Protein AF-A0AAV7GAG2-F1 (afdb_monomer_lite)

Organism: Dendrobium chrysotoxum (NCBI:txid161865)

Structure (mmCIF, N/CA/C/O backbone):
data_AF-A0AAV7GAG2-F1
#
_entry.id   AF-A0AAV7GAG2-F1
#
loop_
_atom_site.group_PDB
_atom_site.id
_atom_site.type_symbol
_atom_site.label_atom_id
_atom_site.label_alt_id
_atom_site.label_comp_id
_at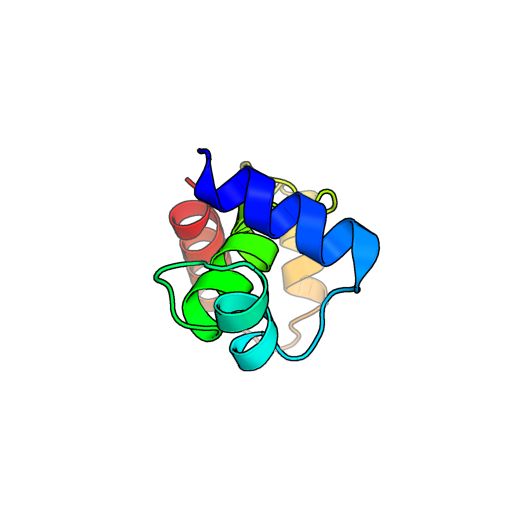om_site.label_asym_id
_atom_site.label_entity_id
_atom_site.label_seq_id
_atom_site.pdbx_PDB_ins_code
_atom_site.Cartn_x
_atom_site.Cartn_y
_atom_site.Cartn_z
_atom_site.occupancy
_atom_site.B_iso_or_equiv
_atom_site.auth_seq_id
_atom_site.auth_comp_id
_atom_site.auth_asym_id
_atom_site.auth_atom_id
_atom_site.pdbx_PDB_model_num
ATOM 1 N N . MET A 1 1 ? 3.440 12.308 -4.849 1.00 73.44 1 MET A N 1
ATOM 2 C CA . MET A 1 1 ? 2.201 11.885 -5.543 1.00 73.44 1 MET A CA 1
ATOM 3 C C . MET A 1 1 ? 2.502 11.236 -6.880 1.00 73.44 1 MET A C 1
ATOM 5 O O . MET A 1 1 ? 1.952 10.178 -7.135 1.00 73.44 1 MET A O 1
ATOM 9 N N . GLU A 1 2 ? 3.403 11.794 -7.686 1.00 85.94 2 GLU A N 1
ATOM 10 C CA . GLU A 1 2 ? 3.778 11.234 -8.993 1.00 85.94 2 GLU A CA 1
ATOM 11 C C . GLU A 1 2 ? 4.258 9.769 -8.931 1.00 85.94 2 GLU A C 1
ATOM 13 O O . GLU A 1 2 ? 3.699 8.915 -9.612 1.00 85.94 2 GLU A O 1
ATOM 18 N N . GLU A 1 3 ? 5.170 9.429 -8.007 1.00 88.50 3 GLU A N 1
ATOM 19 C CA . GLU A 1 3 ? 5.607 8.034 -7.787 1.00 88.50 3 GLU A CA 1
ATOM 20 C C . GLU A 1 3 ? 4.449 7.072 -7.451 1.00 88.50 3 GLU A C 1
ATOM 22 O O . GLU A 1 3 ? 4.501 5.893 -7.798 1.00 88.50 3 GLU A O 1
ATOM 27 N N . ASN A 1 4 ? 3.387 7.557 -6.793 1.00 92.50 4 ASN A N 1
ATOM 28 C CA . ASN A 1 4 ? 2.228 6.724 -6.467 1.00 92.50 4 ASN A CA 1
ATOM 29 C C . ASN A 1 4 ? 1.407 6.411 -7.719 1.00 92.50 4 ASN A C 1
ATOM 31 O O . ASN A 1 4 ? 0.960 5.280 -7.871 1.00 92.50 4 ASN A O 1
ATOM 35 N N . LEU A 1 5 ? 1.216 7.391 -8.608 1.00 94.19 5 LEU A N 1
ATOM 36 C CA . LEU A 1 5 ? 0.495 7.193 -9.867 1.00 94.19 5 LEU A CA 1
ATOM 37 C C . LEU A 1 5 ? 1.244 6.223 -10.780 1.00 94.19 5 LEU A C 1
ATOM 39 O O . LEU A 1 5 ? 0.627 5.332 -11.355 1.00 94.19 5 LEU A O 1
ATOM 43 N N . ILE A 1 6 ? 2.572 6.338 -10.840 1.00 94.19 6 ILE A N 1
ATOM 44 C CA . ILE A 1 6 ? 3.433 5.393 -11.560 1.00 94.19 6 ILE A CA 1
ATOM 45 C C . ILE A 1 6 ? 3.244 3.973 -11.008 1.00 94.19 6 ILE A C 1
ATOM 47 O O . ILE A 1 6 ? 3.025 3.035 -11.772 1.00 94.19 6 ILE A O 1
ATOM 51 N N . LEU A 1 7 ? 3.271 3.818 -9.679 1.00 93.88 7 LEU A N 1
ATOM 52 C CA . LEU A 1 7 ? 3.063 2.533 -9.012 1.00 93.88 7 LEU A CA 1
ATOM 53 C C . LEU A 1 7 ? 1.664 1.954 -9.289 1.00 93.88 7 LEU A C 1
ATOM 55 O O . LEU A 1 7 ? 1.559 0.783 -9.644 1.00 93.88 7 LEU A O 1
ATOM 59 N N . ILE A 1 8 ? 0.607 2.768 -9.175 1.00 94.50 8 ILE A N 1
ATOM 60 C CA . ILE A 1 8 ? -0.780 2.368 -9.469 1.00 94.50 8 ILE A CA 1
ATOM 61 C C . ILE A 1 8 ? -0.909 1.913 -10.924 1.00 94.50 8 ILE A C 1
ATOM 63 O O . ILE A 1 8 ? -1.409 0.820 -11.180 1.00 94.50 8 ILE A O 1
ATOM 67 N N . ASN A 1 9 ? -0.435 2.725 -11.872 1.00 94.19 9 ASN A N 1
ATOM 68 C CA . ASN A 1 9 ? -0.556 2.429 -13.295 1.00 94.19 9 ASN A CA 1
ATOM 69 C C . ASN A 1 9 ? 0.215 1.158 -13.669 1.00 94.19 9 ASN A C 1
ATOM 71 O O . ASN A 1 9 ? -0.307 0.297 -14.372 1.00 94.19 9 ASN A O 1
ATOM 75 N N . TYR A 1 10 ? 1.436 0.990 -13.160 1.00 93.88 10 TYR A N 1
ATOM 76 C CA . TYR A 1 10 ? 2.209 -0.222 -13.418 1.00 93.88 10 TYR A CA 1
ATOM 77 C C . TYR A 1 10 ? 1.481 -1.474 -12.906 1.00 93.88 10 TYR A C 1
ATOM 79 O O . TYR A 1 10 ? 1.376 -2.470 -13.620 1.00 93.88 10 TYR A O 1
ATOM 87 N N . ILE A 1 11 ? 0.939 -1.431 -11.685 1.00 93.88 11 ILE A N 1
ATOM 88 C CA . ILE A 1 11 ? 0.207 -2.565 -11.101 1.00 93.88 11 ILE A CA 1
ATOM 89 C C . ILE A 1 11 ? -1.072 -2.862 -11.883 1.00 93.88 11 ILE A C 1
ATOM 91 O O . ILE A 1 11 ? -1.357 -4.031 -12.129 1.00 93.88 11 ILE A O 1
ATOM 95 N N . ALA A 1 12 ? -1.803 -1.838 -12.324 1.00 93.56 12 ALA A N 1
ATOM 96 C CA . ALA A 1 12 ? -3.001 -2.018 -13.141 1.00 93.56 12 ALA A CA 1
ATOM 97 C C . ALA A 1 12 ? -2.711 -2.777 -14.451 1.00 93.56 12 ALA A C 1
ATOM 99 O O . ALA A 1 12 ? -3.534 -3.575 -14.886 1.00 93.56 12 ALA A O 1
ATOM 100 N N . ASN A 1 13 ? -1.527 -2.580 -15.045 1.00 93.56 13 ASN A N 1
ATOM 101 C CA . ASN A 1 13 ? -1.132 -3.229 -16.299 1.00 93.56 13 ASN A CA 1
ATOM 102 C C . ASN A 1 13 ? -0.440 -4.596 -16.114 1.00 93.56 13 ASN A C 1
ATOM 104 O O . ASN A 1 13 ? -0.505 -5.443 -17.002 1.00 93.56 13 ASN A O 1
ATOM 108 N N . HIS A 1 14 ? 0.246 -4.830 -14.988 1.00 91.69 14 HIS A N 1
ATOM 109 C CA . HIS A 1 14 ? 1.130 -5.998 -14.811 1.00 91.69 14 HIS A CA 1
ATOM 110 C C . HIS A 1 14 ? 0.789 -6.908 -13.620 1.00 91.69 14 HIS A C 1
ATOM 112 O O . HIS A 1 14 ? 1.387 -7.988 -13.482 1.00 91.69 14 HIS A O 1
ATOM 118 N N . GLY A 1 15 ? -0.152 -6.486 -12.774 1.00 90.50 15 GLY A N 1
ATOM 119 C CA . GLY A 1 15 ? -0.558 -7.157 -11.545 1.00 90.50 15 GLY A CA 1
ATOM 120 C C . GLY A 1 15 ? 0.373 -6.914 -10.351 1.00 90.50 15 GLY A C 1
ATOM 121 O O . GLY A 1 15 ? 1.481 -6.386 -10.460 1.00 90.50 15 GLY A O 1
ATOM 122 N N . GLU A 1 16 ? -0.085 -7.343 -9.176 1.00 90.62 16 GLU A N 1
ATOM 123 C CA . GLU A 1 16 ? 0.609 -7.197 -7.891 1.00 90.62 16 GLU A CA 1
ATOM 124 C C . GLU A 1 16 ? 1.679 -8.284 -7.688 1.00 90.62 16 GLU A C 1
ATOM 126 O O . GLU A 1 16 ? 1.522 -9.200 -6.879 1.00 90.62 16 GLU A O 1
ATOM 131 N N . ARG A 1 17 ? 2.785 -8.231 -8.436 1.00 87.50 17 ARG A N 1
ATOM 132 C CA . ARG A 1 17 ? 3.824 -9.271 -8.356 1.00 87.50 17 ARG A CA 1
ATOM 133 C C . ARG A 1 17 ? 5.242 -8.731 -8.439 1.00 87.50 17 ARG A C 1
ATOM 135 O O . ARG A 1 17 ? 5.497 -7.674 -9.003 1.00 87.50 17 ARG A O 1
ATOM 142 N N . VAL A 1 18 ? 6.174 -9.509 -7.882 1.00 87.12 18 VAL A N 1
ATOM 143 C CA . VAL A 1 18 ? 7.632 -9.323 -7.999 1.00 87.12 18 VAL A CA 1
ATOM 144 C C . VAL A 1 18 ? 8.068 -7.863 -7.780 1.00 87.12 18 VAL A C 1
ATOM 146 O O . VAL A 1 18 ? 8.669 -7.224 -8.641 1.00 87.12 18 VAL A O 1
ATOM 149 N N . TRP A 1 19 ? 7.783 -7.328 -6.592 1.00 92.12 19 TRP A N 1
ATOM 150 C CA . TRP A 1 19 ? 7.959 -5.911 -6.241 1.00 92.12 19 TRP A CA 1
ATOM 151 C C . TRP A 1 19 ? 9.352 -5.328 -6.520 1.00 92.12 19 TRP A C 1
ATOM 153 O O . TRP A 1 19 ? 9.478 -4.149 -6.842 1.00 92.12 19 TRP A O 1
ATOM 163 N N . ASN A 1 20 ? 10.408 -6.140 -6.405 1.00 88.62 20 ASN A N 1
ATOM 164 C CA . ASN A 1 20 ? 11.774 -5.708 -6.718 1.00 88.62 20 ASN A CA 1
ATOM 165 C C . ASN A 1 20 ? 11.950 -5.408 -8.214 1.00 88.62 20 ASN A C 1
ATOM 167 O O . ASN A 1 20 ? 12.557 -4.398 -8.568 1.00 88.62 20 ASN A O 1
ATOM 171 N N . ASN A 1 21 ? 11.382 -6.250 -9.081 1.00 89.62 21 ASN A N 1
ATOM 172 C CA . ASN A 1 21 ? 11.393 -6.022 -10.523 1.00 89.62 21 ASN A CA 1
ATOM 173 C C . ASN A 1 21 ? 10.447 -4.885 -10.895 1.00 89.62 21 ASN A C 1
ATOM 175 O O . ASN A 1 21 ? 10.796 -4.079 -11.753 1.00 89.62 21 ASN A O 1
ATOM 179 N N . LEU A 1 22 ? 9.298 -4.785 -10.221 1.00 91.94 22 LEU A N 1
ATOM 180 C CA . LEU A 1 22 ? 8.356 -3.683 -10.395 1.00 91.94 22 LEU A CA 1
ATOM 181 C C . LEU A 1 22 ? 9.045 -2.336 -10.197 1.00 91.94 22 LEU A C 1
ATOM 183 O O . LEU A 1 22 ? 8.974 -1.492 -11.079 1.00 91.94 22 LEU A O 1
ATOM 187 N N . ALA A 1 23 ? 9.737 -2.138 -9.069 1.00 90.75 23 ALA A N 1
ATOM 188 C CA . ALA A 1 23 ? 10.343 -0.847 -8.753 1.00 90.75 23 ALA A CA 1
ATOM 189 C C . ALA A 1 23 ? 11.332 -0.396 -9.841 1.00 90.75 23 ALA A C 1
ATOM 191 O O . ALA A 1 23 ? 11.289 0.749 -10.283 1.00 90.75 23 ALA A O 1
ATOM 192 N N . ARG A 1 24 ? 12.160 -1.329 -10.332 1.00 90.88 24 ARG A N 1
ATOM 193 C CA . ARG A 1 24 ? 13.099 -1.080 -11.432 1.00 90.88 24 ARG A CA 1
ATOM 194 C C . ARG A 1 24 ? 12.383 -0.793 -12.753 1.00 90.88 24 ARG A C 1
ATOM 196 O O . ARG A 1 24 ? 12.731 0.163 -13.431 1.00 90.88 24 ARG A O 1
ATOM 203 N N . SER A 1 25 ? 11.397 -1.613 -13.108 1.00 89.62 25 SER A N 1
ATOM 204 C CA . SER A 1 25 ? 10.706 -1.542 -14.405 1.00 89.62 25 SER A CA 1
ATOM 205 C C . SER A 1 25 ? 9.793 -0.320 -14.514 1.00 89.62 25 SER A C 1
ATOM 207 O O . SER A 1 25 ? 9.627 0.229 -15.594 1.00 89.62 25 SER A O 1
ATOM 209 N N . ALA A 1 26 ? 9.245 0.137 -13.388 1.00 89.81 26 ALA A N 1
ATOM 210 C CA . ALA A 1 26 ? 8.450 1.355 -13.290 1.00 89.81 26 ALA A CA 1
ATOM 211 C C . ALA A 1 26 ? 9.309 2.632 -13.168 1.00 89.81 26 ALA A C 1
ATOM 213 O O . ALA A 1 26 ? 8.759 3.723 -13.053 1.00 89.81 26 ALA A O 1
ATOM 214 N N . GLY A 1 27 ? 10.645 2.518 -13.140 1.00 91.00 27 GLY A N 1
ATOM 215 C CA . GLY A 1 27 ? 11.547 3.667 -12.994 1.00 91.00 27 GLY A CA 1
ATOM 216 C C . GLY A 1 27 ? 11.491 4.343 -11.618 1.00 91.00 27 GLY A C 1
ATOM 217 O O . GLY A 1 27 ? 11.874 5.505 -11.482 1.00 91.00 27 GLY A O 1
ATOM 218 N N . LEU A 1 28 ? 11.016 3.641 -10.585 1.00 90.75 28 LEU A N 1
ATOM 219 C CA . LEU A 1 28 ? 10.907 4.181 -9.231 1.00 90.75 28 LEU A CA 1
ATOM 220 C C . LEU A 1 28 ? 12.272 4.168 -8.538 1.00 90.75 28 LEU A C 1
ATOM 222 O O . LEU A 1 28 ? 12.970 3.154 -8.514 1.00 90.75 28 LEU A O 1
ATOM 226 N N . LYS A 1 29 ? 12.623 5.259 -7.851 1.00 89.06 29 LYS A N 1
ATOM 227 C CA . LYS A 1 29 ? 13.851 5.359 -7.035 1.00 89.06 29 LYS A CA 1
ATOM 228 C C . LYS A 1 29 ? 13.702 4.676 -5.666 1.00 89.06 29 LYS A C 1
ATOM 230 O O . LYS A 1 29 ? 14.225 5.145 -4.657 1.00 89.06 29 LYS A O 1
ATOM 235 N N . ARG A 1 30 ? 12.930 3.588 -5.600 1.00 87.38 30 ARG A N 1
ATOM 236 C CA . ARG A 1 30 ? 12.518 2.905 -4.364 1.00 87.38 30 ARG A CA 1
ATOM 237 C C . ARG A 1 30 ? 12.887 1.432 -4.407 1.00 87.38 30 ARG A C 1
ATOM 239 O O . ARG A 1 30 ? 13.045 0.837 -5.465 1.00 87.38 30 ARG A O 1
ATOM 246 N N . THR A 1 31 ? 12.964 0.814 -3.234 1.00 93.06 31 THR A N 1
ATOM 247 C CA . THR A 1 31 ? 13.066 -0.645 -3.142 1.00 93.06 31 THR A CA 1
ATOM 248 C C . THR A 1 31 ? 11.706 -1.291 -3.393 1.00 93.06 31 THR A C 1
ATOM 250 O O . THR A 1 31 ? 10.657 -0.696 -3.119 1.00 93.06 31 THR A O 1
ATOM 253 N N . GLY A 1 32 ? 11.704 -2.550 -3.838 1.00 91.56 32 GLY A N 1
ATOM 254 C CA . GLY A 1 32 ? 10.463 -3.313 -3.976 1.00 91.56 32 GLY A CA 1
ATOM 255 C C . GLY A 1 32 ? 9.700 -3.437 -2.657 1.00 91.56 32 GLY A C 1
ATOM 256 O O . GLY A 1 32 ? 8.481 -3.295 -2.638 1.00 91.56 32 GLY A O 1
ATOM 257 N N . LYS A 1 33 ? 10.404 -3.580 -1.525 1.00 93.44 33 LYS A N 1
A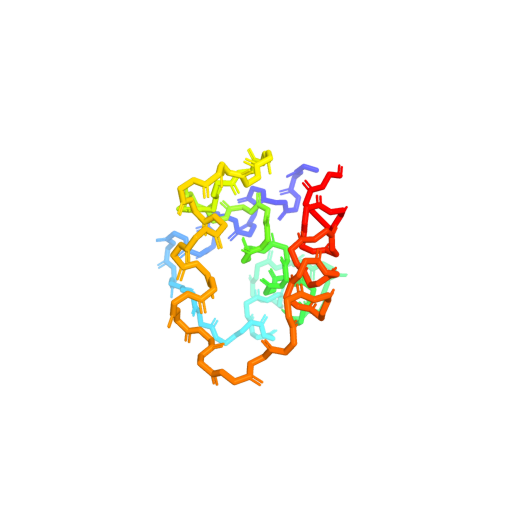TOM 258 C CA . LYS A 1 33 ? 9.788 -3.560 -0.186 1.00 93.44 33 LYS A CA 1
ATOM 259 C C . LYS A 1 33 ? 8.997 -2.271 0.064 1.00 93.44 33 LYS A C 1
ATOM 261 O O . LYS A 1 33 ? 7.870 -2.338 0.548 1.00 93.44 33 LYS A O 1
ATOM 266 N N . SER A 1 34 ? 9.565 -1.114 -0.280 1.00 93.38 34 SER A N 1
ATOM 267 C CA . SER A 1 34 ? 8.886 0.177 -0.123 1.00 93.38 34 SER A CA 1
ATOM 268 C C . SER A 1 34 ? 7.670 0.294 -1.044 1.00 93.38 34 SER A C 1
ATOM 270 O O . SER A 1 34 ? 6.619 0.736 -0.587 1.00 93.38 34 SER A O 1
ATOM 272 N N . CYS A 1 35 ? 7.774 -0.170 -2.295 1.00 93.94 35 CYS A N 1
ATOM 273 C CA . CYS A 1 35 ? 6.648 -0.193 -3.234 1.00 93.94 35 CYS A CA 1
ATOM 274 C C . CYS A 1 35 ? 5.509 -1.091 -2.730 1.00 93.94 35 CYS A C 1
ATOM 276 O O . CYS A 1 35 ? 4.357 -0.666 -2.718 1.00 93.94 35 CYS A O 1
ATOM 278 N N . ARG A 1 36 ? 5.838 -2.291 -2.231 1.00 94.00 36 ARG A N 1
ATOM 279 C CA . ARG A 1 36 ? 4.871 -3.226 -1.640 1.00 94.00 36 ARG A CA 1
ATOM 280 C C . ARG A 1 36 ? 4.123 -2.595 -0.472 1.00 94.00 36 ARG A C 1
ATOM 282 O O . ARG A 1 36 ? 2.900 -2.623 -0.454 1.00 94.00 36 ARG A O 1
ATOM 289 N N . LEU A 1 37 ? 4.847 -2.021 0.490 1.00 91.94 37 LEU A N 1
ATOM 290 C CA . LEU A 1 37 ? 4.231 -1.365 1.648 1.00 91.94 37 LEU A CA 1
ATOM 291 C C . LEU A 1 37 ? 3.373 -0.172 1.226 1.00 91.94 37 LEU A C 1
ATOM 293 O O . LEU A 1 37 ? 2.266 -0.007 1.724 1.00 91.94 37 LEU A O 1
ATOM 297 N N . ARG A 1 38 ? 3.849 0.641 0.274 1.00 91.88 38 ARG A N 1
ATOM 298 C CA . ARG A 1 38 ? 3.077 1.781 -0.226 1.00 91.88 38 ARG A CA 1
ATOM 299 C C . ARG A 1 38 ? 1.766 1.326 -0.864 1.00 91.88 38 ARG A C 1
ATOM 301 O O . ARG A 1 38 ? 0.735 1.930 -0.584 1.00 91.88 38 ARG A O 1
ATOM 308 N N . TRP A 1 39 ? 1.805 0.276 -1.682 1.00 92.69 39 TRP A N 1
ATOM 309 C CA . TRP A 1 39 ? 0.613 -0.288 -2.303 1.00 92.69 39 TRP A CA 1
ATOM 310 C C . TRP A 1 39 ? -0.359 -0.839 -1.260 1.00 92.69 39 TRP A C 1
ATOM 312 O O . TRP A 1 39 ? -1.464 -0.314 -1.137 1.00 92.69 39 TRP A O 1
ATOM 322 N N . LEU A 1 40 ? 0.088 -1.816 -0.466 1.00 90.25 40 LEU A N 1
ATOM 323 C CA . LEU A 1 40 ? -0.749 -2.542 0.493 1.00 90.25 40 LEU A CA 1
ATOM 324 C C . LEU A 1 40 ? -1.323 -1.656 1.597 1.00 90.25 40 LEU A C 1
ATOM 326 O O . LEU A 1 40 ? -2.392 -1.966 2.103 1.00 90.25 40 LEU A O 1
ATOM 330 N N . ASN A 1 41 ? -0.639 -0.570 1.965 1.00 86.69 41 ASN A N 1
ATOM 331 C CA . ASN A 1 41 ? -1.099 0.273 3.064 1.00 86.69 41 ASN A CA 1
ATOM 332 C C . ASN A 1 41 ? -1.841 1.529 2.581 1.00 86.69 41 ASN A C 1
ATOM 334 O O . ASN A 1 41 ? -2.668 2.078 3.304 1.00 86.69 41 ASN A O 1
ATOM 338 N N . TYR A 1 42 ? -1.542 2.035 1.378 1.00 86.75 42 TYR A N 1
ATOM 339 C CA . TYR A 1 42 ? -2.009 3.370 0.991 1.00 86.75 42 TYR A CA 1
ATOM 340 C C . TYR A 1 42 ? -2.535 3.517 -0.425 1.00 86.75 42 TYR A C 1
ATOM 342 O O . TYR A 1 42 ? -3.186 4.527 -0.653 1.00 86.75 42 TYR A O 1
ATOM 350 N N . LEU A 1 43 ? -2.306 2.610 -1.371 1.00 90.06 43 LEU A N 1
ATOM 351 C CA . LEU A 1 43 ? -2.765 2.827 -2.757 1.00 90.06 43 LEU A CA 1
ATOM 352 C C . LEU A 1 43 ? -3.776 1.793 -3.236 1.00 90.06 43 LEU A C 1
ATOM 354 O O . LEU A 1 43 ? -4.546 2.093 -4.144 1.00 90.06 43 LEU A O 1
ATOM 358 N N . ARG A 1 44 ? -3.801 0.607 -2.624 1.00 91.81 44 ARG A N 1
ATOM 359 C CA . ARG A 1 44 ? -4.728 -0.450 -3.006 1.00 91.81 44 ARG A CA 1
ATOM 360 C C . ARG A 1 44 ? -6.183 -0.017 -2.728 1.00 91.81 44 ARG A C 1
ATOM 362 O O . ARG A 1 44 ? -6.444 0.514 -1.644 1.00 91.81 44 ARG A O 1
ATOM 369 N N . PRO A 1 45 ? -7.123 -0.194 -3.677 1.00 88.81 45 PRO A N 1
ATOM 370 C CA . PRO A 1 45 ? -8.484 0.340 -3.545 1.00 88.81 45 PRO A CA 1
ATOM 371 C C . PRO A 1 45 ? -9.321 -0.297 -2.431 1.00 88.81 45 PRO A C 1
ATOM 373 O O . PRO A 1 45 ? -10.220 0.346 -1.900 1.00 88.81 45 PRO A O 1
ATOM 376 N N . ASP A 1 46 ? -9.033 -1.550 -2.080 1.00 86.56 46 ASP A N 1
ATOM 377 C CA . ASP A 1 46 ? -9.754 -2.317 -1.057 1.00 86.56 46 ASP A CA 1
ATOM 378 C C . ASP A 1 46 ? -9.319 -1.975 0.378 1.00 86.56 46 ASP A C 1
ATOM 380 O O . ASP A 1 46 ? -9.928 -2.430 1.347 1.00 86.56 46 ASP A O 1
ATOM 384 N N . VAL A 1 47 ? -8.293 -1.137 0.537 1.00 85.00 47 VAL A N 1
ATOM 385 C CA . VAL A 1 47 ? -7.788 -0.724 1.846 1.00 85.00 47 VAL A CA 1
ATOM 386 C C . VAL A 1 47 ? -8.633 0.427 2.383 1.00 85.00 47 VAL A C 1
ATOM 388 O O . VAL A 1 47 ? -8.523 1.577 1.943 1.00 85.00 47 VAL A O 1
ATOM 391 N N . ARG A 1 48 ? -9.462 0.124 3.386 1.00 80.81 48 ARG A N 1
ATOM 392 C CA . ARG A 1 48 ? -10.212 1.123 4.156 1.00 80.81 48 ARG A CA 1
ATOM 393 C C . ARG A 1 48 ? -9.290 1.824 5.152 1.00 80.81 48 ARG A C 1
ATOM 395 O O . ARG A 1 48 ? -8.570 1.179 5.907 1.00 80.81 48 ARG A O 1
ATOM 402 N N . ARG A 1 49 ? -9.333 3.159 5.160 1.00 78.88 49 ARG A N 1
ATOM 403 C CA . ARG A 1 49 ? -8.560 4.016 6.073 1.00 78.88 49 ARG A CA 1
ATOM 404 C C . ARG A 1 49 ? -9.520 4.702 7.028 1.00 78.88 49 ARG A C 1
ATOM 406 O O . ARG A 1 49 ? -10.501 5.293 6.583 1.00 78.88 49 ARG A O 1
ATOM 413 N N . GLY A 1 50 ? -9.240 4.637 8.321 1.00 78.44 50 GLY A N 1
ATOM 414 C CA . GLY A 1 50 ? -10.102 5.228 9.335 1.00 78.44 50 GLY A CA 1
ATOM 415 C C . GLY A 1 50 ? -10.046 4.470 10.648 1.00 78.44 50 GLY A C 1
ATOM 416 O O . GLY A 1 50 ? -9.201 3.600 10.851 1.00 78.44 50 GLY A O 1
ATOM 417 N N . ASN A 1 51 ? -10.946 4.835 11.554 1.00 82.81 51 ASN A N 1
ATOM 418 C CA . ASN A 1 51 ? -11.090 4.118 12.809 1.00 82.81 51 ASN A CA 1
ATOM 419 C C . ASN A 1 51 ? -11.722 2.746 12.539 1.00 82.81 51 ASN A C 1
ATOM 421 O O . ASN A 1 51 ? -12.641 2.643 11.728 1.00 82.81 51 ASN A O 1
ATOM 425 N N . ILE A 1 52 ? -11.242 1.731 13.253 1.00 85.75 52 ILE A N 1
ATOM 426 C CA . ILE A 1 52 ? -11.879 0.414 13.303 1.00 85.75 52 ILE A CA 1
ATOM 427 C C . ILE A 1 52 ? -13.186 0.564 14.088 1.00 85.75 52 ILE A C 1
ATOM 429 O O . ILE A 1 52 ? -13.205 1.164 15.167 1.00 85.75 52 ILE A O 1
ATOM 433 N N . THR A 1 53 ? -14.278 0.080 13.511 1.00 89.81 53 THR A N 1
ATOM 434 C CA . THR A 1 53 ? -15.608 0.076 14.128 1.00 89.81 53 THR A CA 1
ATOM 435 C C . THR A 1 5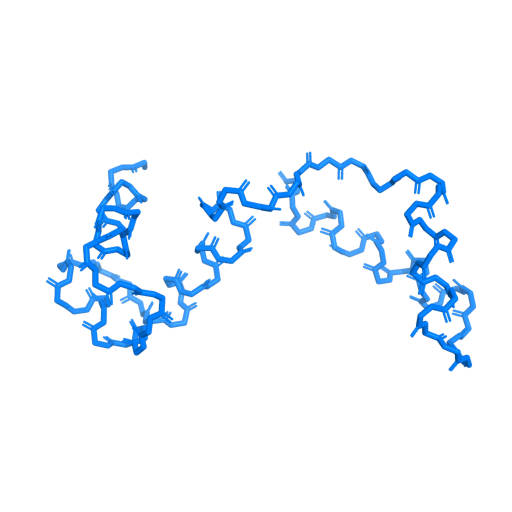3 ? -15.677 -0.938 15.277 1.00 89.81 53 THR A C 1
ATOM 437 O O . THR A 1 53 ? -14.897 -1.894 15.295 1.00 89.81 53 THR A O 1
ATOM 440 N N . PRO A 1 54 ? -16.587 -0.768 16.252 1.00 89.31 54 PRO A N 1
ATOM 441 C CA . PRO A 1 54 ? -16.795 -1.763 17.304 1.00 89.31 54 PRO A CA 1
ATOM 442 C C . PRO A 1 54 ? -17.065 -3.170 16.754 1.00 89.31 54 PRO A C 1
ATOM 444 O O . PRO A 1 54 ? -16.561 -4.149 17.297 1.00 89.31 54 PRO A O 1
ATOM 447 N N . GLU A 1 55 ? -17.795 -3.272 15.645 1.00 91.19 55 GLU A N 1
ATOM 448 C CA . GLU A 1 55 ? -18.116 -4.532 14.975 1.00 91.19 55 GLU A CA 1
ATOM 449 C C . GLU A 1 55 ? -16.865 -5.177 14.365 1.00 91.19 55 GLU A C 1
ATOM 451 O O . GLU A 1 55 ? -16.612 -6.362 14.574 1.00 91.19 55 GLU A O 1
ATOM 456 N N . GLU A 1 56 ? -16.032 -4.396 13.668 1.00 89.81 56 GLU A N 1
ATOM 457 C CA . GLU A 1 56 ? -14.738 -4.872 13.161 1.00 89.81 56 GLU A CA 1
ATOM 458 C C . GLU A 1 56 ? -13.813 -5.290 14.314 1.00 89.81 56 GLU A C 1
ATOM 460 O O . GLU A 1 56 ? -13.095 -6.280 14.202 1.00 89.81 56 GLU A O 1
ATOM 465 N N . GLN A 1 57 ? -13.844 -4.581 15.444 1.00 88.19 57 GLN A N 1
ATOM 466 C CA . GLN A 1 57 ? -13.065 -4.932 16.628 1.00 88.19 57 GLN A CA 1
ATOM 467 C C . GLN A 1 57 ? -13.504 -6.276 17.230 1.00 88.19 57 GLN A C 1
ATOM 469 O O . GLN A 1 57 ? -12.642 -7.073 17.598 1.00 88.19 57 GLN A O 1
ATOM 474 N N . LEU A 1 58 ? -14.811 -6.543 17.306 1.00 88.00 58 LEU A N 1
ATOM 475 C CA . LEU A 1 58 ? -15.348 -7.832 17.754 1.00 88.00 58 LEU A CA 1
ATOM 476 C C . LEU A 1 58 ? -14.950 -8.962 16.802 1.00 88.00 58 LEU A C 1
ATOM 478 O O . LEU A 1 58 ? -14.417 -9.973 17.251 1.00 88.00 58 LEU A O 1
ATOM 482 N N . LEU A 1 59 ? -15.096 -8.758 15.492 1.00 89.62 59 LEU A N 1
ATOM 483 C CA . LEU A 1 59 ? -14.692 -9.747 14.492 1.00 89.62 59 LEU A CA 1
ATOM 484 C C . LEU A 1 59 ? -13.189 -10.063 14.575 1.00 89.62 59 LEU A C 1
ATOM 486 O O . LEU A 1 59 ? -12.782 -11.218 14.496 1.00 89.62 59 LEU A O 1
ATOM 490 N N . ILE A 1 60 ? -12.346 -9.047 14.777 1.00 87.25 60 ILE A N 1
ATOM 491 C CA . ILE A 1 60 ? -10.901 -9.233 14.971 1.00 87.25 60 ILE A CA 1
ATOM 492 C C . ILE A 1 60 ? -10.612 -10.064 16.232 1.00 87.25 60 ILE A C 1
ATOM 494 O O . ILE A 1 60 ? -9.699 -10.889 16.216 1.00 87.25 60 ILE A O 1
ATOM 498 N N . MET A 1 61 ? -11.373 -9.865 17.314 1.00 85.06 61 MET A N 1
ATOM 499 C CA . MET A 1 61 ? -11.249 -10.673 18.533 1.00 85.06 61 MET A CA 1
ATOM 500 C C . MET A 1 61 ? -11.664 -12.130 18.295 1.00 85.06 61 MET A C 1
ATOM 502 O O . MET A 1 61 ? -10.970 -13.034 18.753 1.00 85.06 61 MET A O 1
ATOM 506 N N . GLU A 1 62 ? -12.741 -12.368 17.545 1.00 87.38 62 GLU A N 1
ATOM 507 C CA . GLU A 1 62 ? -13.207 -13.717 17.192 1.00 87.38 62 GLU A CA 1
ATOM 508 C C . GLU A 1 62 ? -12.209 -14.471 16.302 1.00 87.38 62 GLU A C 1
ATOM 510 O O . GLU A 1 62 ? -11.968 -15.662 16.499 1.00 87.38 62 GLU A O 1
ATOM 515 N N . LEU A 1 63 ? -11.586 -13.777 15.344 1.00 86.75 63 LEU A N 1
ATOM 516 C CA . LEU A 1 63 ? -10.616 -14.356 14.408 1.00 86.75 63 LEU A CA 1
ATOM 517 C C . LEU A 1 63 ? -9.238 -14.626 15.028 1.00 86.75 63 LEU A C 1
ATOM 519 O O . LEU A 1 63 ? -8.434 -15.346 14.433 1.00 86.75 63 LEU A O 1
ATOM 523 N N . MET A 1 64 ? -8.949 -14.073 16.209 1.00 82.94 64 MET A N 1
ATOM 524 C CA . MET A 1 64 ? -7.704 -14.304 16.950 1.00 82.94 64 MET A CA 1
ATOM 525 C C . MET A 1 64 ? -7.968 -15.015 18.288 1.00 82.94 64 MET A C 1
ATOM 527 O O . MET A 1 64 ? -7.752 -14.430 19.356 1.00 82.94 64 MET A O 1
ATOM 531 N N . PRO A 1 65 ? -8.413 -16.287 18.261 1.00 66.31 65 PRO A N 1
ATOM 532 C CA . PRO A 1 65 ? -8.716 -17.028 19.477 1.00 66.31 65 PRO A CA 1
ATOM 533 C C . PRO A 1 65 ? -7.453 -17.227 20.329 1.00 66.31 65 PRO A C 1
ATOM 535 O O . PRO A 1 65 ? -6.443 -17.750 19.861 1.00 66.31 65 PRO A O 1
ATOM 538 N N . GLY A 1 66 ? -7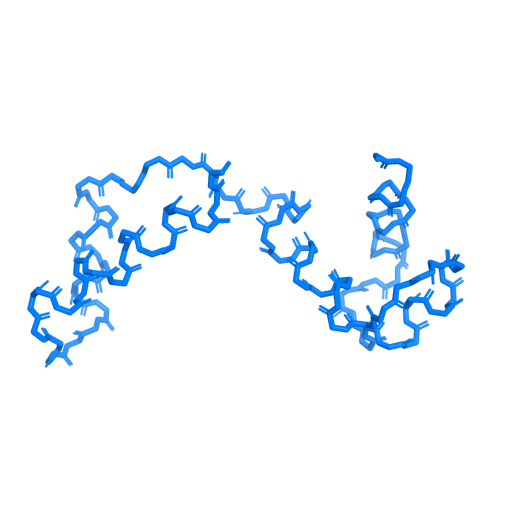.518 -16.802 21.595 1.00 70.38 66 GLY A N 1
ATOM 539 C CA . GLY A 1 66 ? -6.441 -16.952 22.585 1.00 70.38 66 GLY A CA 1
ATOM 540 C C . GLY A 1 66 ? -5.521 -15.738 22.758 1.00 70.38 66 GLY A C 1
ATOM 541 O O . GLY A 1 66 ? -4.641 -15.767 23.615 1.00 70.38 66 GLY A O 1
ATOM 542 N N . GLY A 1 67 ? -5.717 -14.658 21.995 1.00 68.75 67 GLY A N 1
ATOM 543 C CA . GLY A 1 67 ? -5.032 -13.392 22.256 1.00 68.75 67 GLY A CA 1
ATOM 544 C C . GLY A 1 67 ? -5.592 -12.706 23.503 1.00 68.75 67 GLY A C 1
ATOM 545 O O . GLY A 1 67 ? -6.803 -12.537 23.627 1.00 68.75 67 GLY A O 1
ATOM 546 N N . GLU A 1 68 ? -4.729 -12.262 24.418 1.00 75.06 68 GLU A N 1
ATOM 547 C CA . GLU A 1 68 ? -5.164 -11.386 25.509 1.00 75.06 68 GLU A CA 1
ATOM 548 C C . GLU A 1 68 ? -5.823 -10.130 24.920 1.00 75.06 68 GLU A C 1
ATOM 550 O O . GLU A 1 68 ? -5.234 -9.455 24.069 1.00 75.06 68 GLU A O 1
ATOM 555 N N . THR A 1 69 ? -7.023 -9.771 25.389 1.00 77.00 69 THR A N 1
ATOM 556 C CA . THR A 1 69 ? -7.791 -8.611 24.893 1.00 77.00 69 THR A CA 1
ATOM 557 C C . THR A 1 69 ? -6.944 -7.333 24.850 1.00 77.00 69 THR A C 1
ATOM 559 O O . THR A 1 69 ? -7.065 -6.524 23.930 1.00 77.00 69 THR A O 1
ATOM 562 N N . GLY A 1 70 ? -6.017 -7.170 25.801 1.00 79.25 70 GLY A N 1
ATOM 563 C CA . GLY A 1 70 ? -5.062 -6.061 25.830 1.00 79.25 70 GLY A CA 1
ATOM 564 C C . GLY A 1 70 ? -4.068 -6.051 24.660 1.00 79.25 70 GLY A C 1
ATOM 565 O O . GLY A 1 70 ? -3.779 -4.984 24.115 1.00 79.25 70 GLY A O 1
ATOM 566 N N . VAL A 1 71 ? -3.579 -7.217 24.231 1.00 81.69 71 VAL A N 1
ATOM 567 C CA . VAL A 1 71 ? -2.662 -7.366 23.087 1.00 81.69 71 VAL A CA 1
ATOM 568 C C . VAL A 1 71 ? -3.392 -7.069 21.781 1.00 81.69 71 VAL A C 1
ATOM 570 O O . VAL A 1 71 ? -2.899 -6.276 20.979 1.00 81.69 71 VAL A O 1
ATOM 573 N N . VAL A 1 72 ? -4.601 -7.611 21.605 1.00 82.31 72 VAL A N 1
ATOM 574 C CA . VAL A 1 72 ? -5.441 -7.358 20.421 1.00 82.31 72 VAL A CA 1
ATOM 575 C C . VAL A 1 72 ? -5.729 -5.866 20.266 1.00 82.31 72 VAL A C 1
ATOM 577 O O . VAL A 1 72 ? -5.500 -5.286 19.206 1.00 82.31 72 VAL A O 1
ATOM 580 N N . MET A 1 73 ? -6.122 -5.202 21.353 1.00 81.88 73 MET A N 1
ATOM 581 C CA . MET A 1 73 ? -6.384 -3.761 21.352 1.00 81.88 73 MET A CA 1
ATOM 582 C C . MET A 1 73 ? -5.133 -2.925 21.072 1.00 81.88 73 MET A C 1
ATOM 584 O O . MET A 1 73 ? -5.220 -1.865 20.445 1.00 81.88 73 MET A O 1
ATOM 588 N N . LYS A 1 74 ? -3.953 -3.382 21.506 1.00 80.69 74 LYS A N 1
ATOM 589 C CA . LYS A 1 74 ? -2.678 -2.725 21.195 1.00 80.69 74 LYS A CA 1
ATOM 590 C C . LYS A 1 74 ? -2.337 -2.853 19.710 1.00 80.69 74 LYS A C 1
ATOM 592 O O . LYS A 1 74 ? -1.939 -1.857 19.112 1.00 80.69 74 LYS A O 1
ATOM 597 N N . ILE A 1 75 ? -2.566 -4.023 19.112 1.00 80.38 75 ILE A N 1
ATOM 598 C CA . ILE A 1 75 ? -2.375 -4.274 17.676 1.00 80.38 75 ILE A CA 1
ATOM 599 C C . ILE A 1 75 ? -3.332 -3.413 16.846 1.00 80.38 75 ILE A C 1
ATOM 601 O O . ILE A 1 75 ? -2.882 -2.699 15.956 1.00 80.38 75 ILE A O 1
ATOM 605 N N . ILE A 1 76 ? -4.623 -3.389 17.187 1.00 82.81 76 ILE A N 1
ATOM 606 C CA . ILE A 1 76 ? -5.638 -2.541 16.535 1.00 82.81 76 ILE A CA 1
ATOM 607 C C . ILE A 1 76 ? -5.218 -1.065 16.572 1.00 82.81 76 ILE A C 1
ATOM 609 O O . ILE A 1 76 ? -5.246 -0.380 15.551 1.00 82.81 76 ILE A O 1
ATOM 613 N N . LYS A 1 77 ? -4.752 -0.566 17.725 1.00 78.19 77 LYS A N 1
ATOM 614 C CA . LYS A 1 77 ? -4.255 0.816 17.852 1.00 78.19 77 LYS A CA 1
ATOM 615 C C . LYS A 1 77 ? -2.982 1.075 17.045 1.00 78.19 77 LYS A C 1
ATOM 617 O O . LYS A 1 77 ? -2.826 2.184 16.539 1.00 78.19 77 LYS A O 1
ATOM 622 N N . MET A 1 78 ? -2.075 0.100 16.947 1.00 74.44 78 MET A N 1
ATOM 623 C CA . MET A 1 78 ? -0.868 0.207 16.116 1.00 74.44 78 MET A CA 1
ATOM 624 C C . MET A 1 78 ? -1.230 0.289 14.636 1.00 74.44 78 MET A C 1
ATOM 626 O O . MET A 1 78 ? -0.773 1.204 13.965 1.00 74.44 78 MET A O 1
ATOM 630 N N . ILE A 1 79 ? -2.131 -0.578 14.173 1.00 76.56 79 ILE A N 1
ATOM 631 C CA . ILE A 1 79 ? -2.691 -0.549 12.819 1.00 76.56 79 ILE A CA 1
ATOM 632 C C . ILE A 1 79 ? -3.274 0.843 12.545 1.00 76.56 7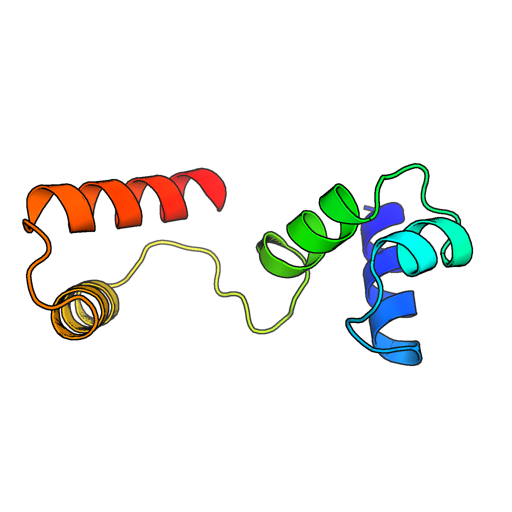9 ILE A C 1
ATOM 634 O O . ILE A 1 79 ? -2.799 1.536 11.654 1.00 76.56 79 ILE A O 1
ATOM 638 N N . ILE A 1 80 ? -4.215 1.324 13.364 1.00 73.88 80 ILE A N 1
ATOM 639 C CA . ILE A 1 80 ? -4.843 2.644 13.160 1.00 73.88 80 ILE A CA 1
ATOM 640 C C . ILE A 1 80 ? -3.808 3.782 13.113 1.00 73.88 80 ILE A C 1
ATOM 642 O O . ILE A 1 80 ? -3.961 4.700 12.308 1.00 73.88 80 ILE A O 1
ATOM 646 N N . LYS A 1 81 ? -2.765 3.745 13.957 1.00 67.62 81 LYS A N 1
ATOM 647 C CA . LYS A 1 81 ? -1.684 4.745 13.935 1.00 67.62 81 LYS A CA 1
ATOM 648 C C . LYS A 1 81 ? -0.826 4.665 12.677 1.00 67.62 81 LYS A C 1
ATOM 650 O O . LYS A 1 81 ? -0.468 5.711 12.162 1.00 67.62 81 LYS A O 1
ATOM 655 N N . ASP A 1 82 ? -0.524 3.471 12.180 1.00 64.19 82 ASP A N 1
ATOM 656 C CA . ASP A 1 82 ? 0.253 3.295 10.949 1.00 64.19 82 ASP A CA 1
ATOM 657 C C . ASP A 1 82 ? -0.531 3.754 9.699 1.00 64.19 82 ASP A C 1
ATOM 659 O O . ASP A 1 82 ? 0.067 4.090 8.673 1.00 64.19 82 ASP A O 1
ATOM 663 N N . PHE A 1 83 ? -1.867 3.808 9.775 1.00 59.97 83 PHE A N 1
ATOM 664 C CA . PHE A 1 83 ? -2.748 4.275 8.696 1.00 59.97 83 PHE A CA 1
ATOM 665 C C . PHE A 1 83 ? -3.169 5.760 8.784 1.00 59.97 83 PHE A C 1
ATOM 667 O O . PHE A 1 83 ? -3.815 6.234 7.843 1.00 59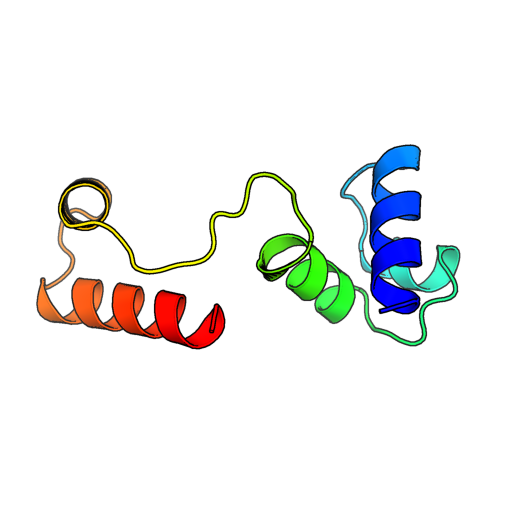.97 83 PHE A O 1
ATOM 674 N N . ARG A 1 84 ? -2.824 6.493 9.856 1.00 56.75 84 ARG A N 1
ATOM 675 C CA . ARG A 1 84 ? -3.020 7.955 9.985 1.00 56.75 84 ARG A CA 1
ATOM 676 C C . ARG A 1 84 ? -1.747 8.719 9.641 1.00 56.75 84 ARG A C 1
ATOM 678 O O . ARG A 1 84 ? -1.886 9.762 8.968 1.00 56.75 84 ARG A O 1
#

InterPro domains:
  IPR001005 SANT/Myb domain [PF00249] (2-43)
  IPR001005 SANT/Myb domain [PS50090] (1-43)
  IPR001005 SANT/Myb domain [SM00717] (2-45)
  IPR001005 SANT/Myb domain [cd00167] (2-43)
  IPR009057 Homedomain-like superfamily [SSF46689] (2-64)
  IPR017930 Myb domain [PS51294] (1-47)
  IPR044676 MYB-like transcription factor EOBI/EOBII-like, plant [PTHR45675] (1-63)

Radius of gyration: 16.13 Å; chains: 1; bounding box: 32×29×42 Å

Secondary structure (DSSP, 8-state):
-HHHHHHHHHHHHH-S--HHHHHHHTT-SS-HHHHHHHIIIII-TT---SPPPHHHHHHHHHHSTT--HHHHHHHHHHHHHHT-

pLDDT: mean 85.68, std 8.38, range [56.75, 94.5]

Sequence (84 aa):
MEENLILINYIANHGERVWNNLARSAGLKRTGKSCRLRWLNYLRPDVRRGNITPEEQLLIMELMPGGETGVVMKIIKMIIKDFR

Foldseek 3Di:
DVLLVLLVVLCVVPNDDDLQVSCVVSVHPDGSVVSNCCQVQPRPPPHDADQQDPVNLVVQPVVDPPDDNVVSVVVSVVSNVVRD